Protein AF-A0A7W6BNE5-F1 (afdb_monomer_lite)

Radius of gyration: 13.15 Å; chains: 1; bounding box: 44×27×27 Å

Structure (mmCIF, N/CA/C/O backbone):
data_AF-A0A7W6BNE5-F1
#
_entry.id   AF-A0A7W6BNE5-F1
#
loop_
_atom_site.group_PDB
_atom_site.id
_atom_site.type_symbol
_atom_site.label_atom_id
_atom_site.label_alt_id
_atom_site.label_comp_id
_atom_site.label_asym_id
_atom_site.label_entity_id
_atom_site.label_seq_id
_atom_site.pdbx_PDB_ins_code
_atom_site.Cartn_x
_atom_site.Cartn_y
_atom_site.Cartn_z
_atom_site.occupancy
_atom_site.B_iso_or_equiv
_atom_site.auth_seq_id
_atom_site.auth_comp_id
_atom_site.auth_asym_id
_atom_site.auth_atom_id
_atom_site.pdbx_PDB_model_num
ATOM 1 N N . MET A 1 1 ? 15.374 9.325 -16.180 1.00 46.47 1 MET A N 1
ATOM 2 C CA . MET A 1 1 ? 15.290 8.265 -15.154 1.00 46.47 1 MET A CA 1
ATOM 3 C C . MET A 1 1 ? 13.821 8.068 -14.829 1.00 46.47 1 MET A C 1
ATOM 5 O O . MET A 1 1 ? 13.221 8.989 -14.296 1.00 46.47 1 MET A O 1
ATOM 9 N N . SER A 1 2 ? 13.219 6.948 -15.227 1.00 56.47 2 SER A N 1
ATOM 10 C CA . SER A 1 2 ? 11.827 6.647 -14.872 1.00 56.47 2 SER A CA 1
ATOM 11 C C . SER A 1 2 ? 11.728 6.504 -13.353 1.00 56.47 2 SER A C 1
ATOM 13 O O . SER A 1 2 ? 12.476 5.715 -12.772 1.00 56.47 2 SER A O 1
ATOM 15 N N . GLU A 1 3 ? 10.867 7.288 -12.697 1.00 66.62 3 GLU A N 1
ATOM 16 C CA . GLU A 1 3 ? 10.589 7.094 -11.271 1.00 66.62 3 GLU A CA 1
ATOM 17 C C . GLU A 1 3 ? 10.119 5.650 -11.066 1.00 66.62 3 GLU A C 1
ATOM 19 O O . GLU A 1 3 ? 9.180 5.191 -11.718 1.00 66.62 3 GLU A O 1
ATOM 24 N N . ARG A 1 4 ? 10.800 4.902 -10.190 1.00 80.50 4 ARG A N 1
ATOM 25 C CA . ARG A 1 4 ? 10.349 3.558 -9.824 1.00 80.50 4 ARG A CA 1
ATOM 26 C C . ARG A 1 4 ? 9.014 3.690 -9.097 1.00 80.50 4 ARG A C 1
ATOM 28 O O . ARG A 1 4 ? 8.912 4.470 -8.147 1.00 80.50 4 ARG A O 1
ATOM 35 N N . LEU A 1 5 ? 8.019 2.918 -9.530 1.00 89.50 5 LEU A N 1
ATO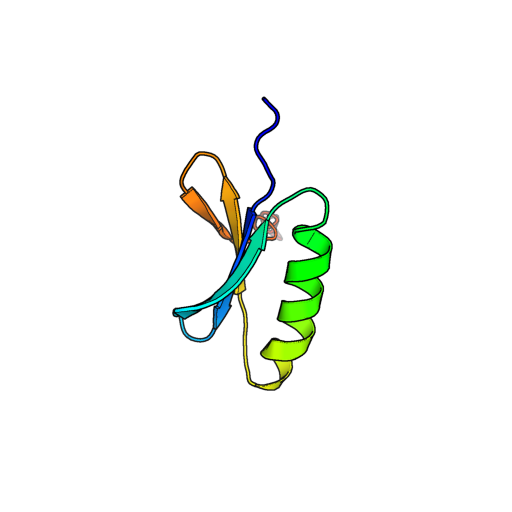M 36 C CA . LEU A 1 5 ? 6.760 2.766 -8.806 1.00 89.50 5 LEU A CA 1
ATOM 37 C C . LEU A 1 5 ? 7.060 2.190 -7.424 1.00 89.50 5 LEU A C 1
ATOM 39 O O . LEU A 1 5 ? 7.819 1.228 -7.308 1.00 89.50 5 LEU A O 1
ATOM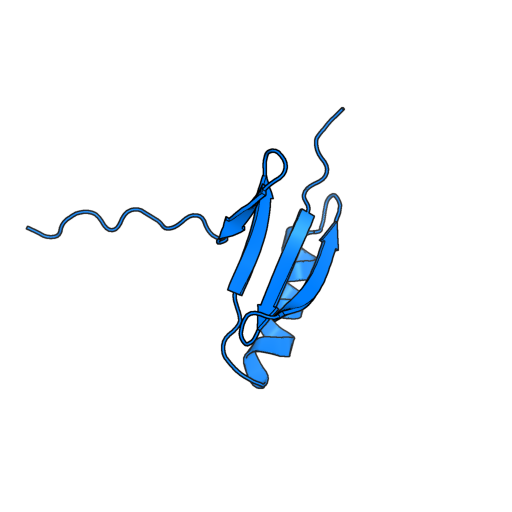 43 N N . ARG A 1 6 ? 6.493 2.802 -6.385 1.00 95.88 6 ARG A N 1
ATOM 44 C CA . ARG A 1 6 ? 6.635 2.347 -5.002 1.00 95.88 6 ARG A CA 1
ATOM 45 C C . ARG A 1 6 ? 5.289 2.425 -4.313 1.00 95.88 6 ARG A C 1
ATOM 47 O O . ARG A 1 6 ? 4.631 3.466 -4.367 1.00 95.88 6 ARG A O 1
ATOM 54 N N . PHE A 1 7 ? 4.908 1.349 -3.644 1.00 97.19 7 PHE A N 1
ATOM 55 C CA . PHE A 1 7 ? 3.682 1.279 -2.865 1.00 97.19 7 PHE A CA 1
ATOM 56 C C . PHE A 1 7 ? 3.973 0.802 -1.447 1.00 97.19 7 PHE A C 1
ATOM 58 O O . PHE A 1 7 ? 4.947 0.092 -1.197 1.00 97.19 7 PHE A O 1
ATOM 65 N N . ARG A 1 8 ? 3.098 1.178 -0.516 1.00 97.75 8 ARG A N 1
ATOM 66 C CA . ARG A 1 8 ? 3.065 0.625 0.836 1.00 97.75 8 ARG A CA 1
ATOM 67 C C . ARG A 1 8 ? 1.653 0.232 1.231 1.00 97.75 8 ARG A C 1
ATOM 69 O O . ARG A 1 8 ? 0.686 0.876 0.815 1.00 97.75 8 ARG A O 1
ATOM 76 N N . LEU A 1 9 ? 1.562 -0.784 2.073 1.00 97.62 9 LEU A N 1
ATOM 77 C CA . LEU A 1 9 ? 0.336 -1.235 2.706 1.00 97.62 9 LEU A CA 1
ATOM 78 C C . LEU A 1 9 ? 0.311 -0.717 4.141 1.00 97.62 9 LEU A C 1
ATOM 80 O O . LEU A 1 9 ? 1.317 -0.776 4.845 1.00 97.62 9 LEU A O 1
ATOM 84 N N . VAL A 1 10 ? -0.831 -0.194 4.567 1.00 97.81 10 VAL A N 1
ATOM 85 C CA . VAL A 1 10 ? -1.037 0.381 5.895 1.00 97.81 10 VAL A CA 1
ATOM 86 C C . VAL A 1 10 ? -2.208 -0.327 6.565 1.00 97.81 10 VAL A C 1
ATOM 88 O O . VAL A 1 10 ? -3.313 -0.317 6.023 1.00 97.81 10 VAL A O 1
ATOM 91 N N . GLN A 1 11 ? -1.992 -0.874 7.758 1.00 96.56 11 GLN A N 1
ATOM 92 C CA . GLN A 1 11 ? -3.015 -1.514 8.589 1.00 96.56 11 GLN A CA 1
ATOM 93 C C . GLN A 1 11 ? -2.993 -0.855 9.970 1.00 96.56 11 GLN A C 1
ATOM 95 O O . GLN A 1 11 ? -1.926 -0.621 10.530 1.00 96.56 11 GLN A O 1
ATOM 100 N N . GLY A 1 12 ? -4.149 -0.429 10.484 1.00 94.44 12 GLY A N 1
ATOM 101 C CA . GLY A 1 12 ? -4.203 0.284 11.773 1.00 94.44 12 GLY A CA 1
ATOM 102 C C . GLY A 1 12 ? -3.380 1.585 11.829 1.00 94.44 12 GLY A C 1
ATOM 103 O O . GLY A 1 12 ? -2.998 2.029 12.902 1.00 94.44 12 GLY A O 1
ATOM 104 N N . GLY A 1 13 ? -3.075 2.197 10.677 1.00 94.75 13 GLY A N 1
ATOM 105 C CA . GLY A 1 13 ? -2.223 3.393 10.591 1.00 94.75 13 GLY A CA 1
ATOM 106 C C . GLY A 1 13 ? -0.717 3.112 10.533 1.00 94.75 13 GLY A C 1
ATOM 107 O O . GLY A 1 13 ? 0.057 4.043 10.320 1.00 94.75 13 GLY A O 1
ATOM 108 N N . ILE A 1 14 ? -0.305 1.848 10.634 1.00 95.50 14 ILE A N 1
ATOM 109 C CA . ILE A 1 14 ? 1.096 1.423 10.615 1.00 95.50 14 ILE A CA 1
ATOM 110 C C . ILE A 1 14 ? 1.427 0.835 9.233 1.00 95.50 14 ILE A C 1
ATOM 112 O O . ILE A 1 14 ? 0.645 0.036 8.713 1.00 95.50 14 ILE A O 1
ATOM 116 N N . PRO A 1 15 ? 2.545 1.224 8.594 1.00 97.06 15 PRO A N 1
ATOM 117 C CA . PRO A 1 15 ? 3.039 0.540 7.405 1.00 97.06 15 PRO A CA 1
ATOM 118 C C . PRO A 1 15 ? 3.442 -0.902 7.731 1.00 97.06 15 PRO A C 1
ATOM 120 O O . PRO A 1 15 ? 4.274 -1.119 8.607 1.00 97.06 15 PRO A O 1
ATOM 123 N N . VAL A 1 16 ? 2.864 -1.867 7.021 1.00 97.00 16 VAL A N 1
ATOM 124 C CA . VAL A 1 16 ? 3.085 -3.305 7.264 1.00 97.00 16 VAL A CA 1
ATOM 125 C C . VAL A 1 16 ? 3.779 -4.019 6.103 1.00 97.00 16 VAL A C 1
ATOM 127 O O . VAL A 1 16 ? 4.362 -5.076 6.309 1.00 97.00 16 VAL A O 1
ATOM 130 N N . ALA A 1 17 ? 3.759 -3.442 4.897 1.00 96.94 17 ALA A N 1
ATOM 131 C CA . ALA A 1 17 ? 4.454 -3.977 3.726 1.00 96.94 17 ALA A CA 1
ATOM 132 C C . ALA A 1 17 ? 4.818 -2.866 2.727 1.00 96.94 17 ALA A C 1
ATOM 134 O O . ALA A 1 17 ? 4.150 -1.829 2.667 1.00 96.94 17 ALA A O 1
ATOM 135 N N . TRP A 1 18 ? 5.844 -3.112 1.909 1.00 97.38 18 TRP A N 1
ATOM 136 C CA . TRP A 1 18 ? 6.298 -2.237 0.823 1.00 97.38 18 TRP A CA 1
ATOM 137 C C . TRP A 1 18 ? 6.562 -3.049 -0.443 1.00 97.38 18 TRP A C 1
ATOM 139 O O . TRP A 1 18 ? 6.859 -4.238 -0.374 1.00 97.38 18 TRP A O 1
ATOM 149 N N . SER A 1 19 ? 6.471 -2.393 -1.594 1.00 97.00 19 SER A N 1
ATOM 150 C CA . SER A 1 19 ? 6.832 -2.963 -2.896 1.00 97.00 19 SER A CA 1
ATOM 151 C C . SER A 1 19 ? 7.405 -1.870 -3.790 1.00 97.00 19 SER A C 1
ATOM 153 O O . SER A 1 19 ? 6.949 -0.720 -3.748 1.00 97.00 19 SER A O 1
ATOM 155 N N . GLU A 1 20 ? 8.412 -2.210 -4.590 1.00 95.25 20 GLU A N 1
ATOM 156 C CA . GLU A 1 20 ? 9.095 -1.264 -5.469 1.00 95.25 20 GLU A CA 1
ATOM 157 C C . GLU A 1 20 ? 9.478 -1.909 -6.804 1.00 95.25 20 GLU A C 1
ATOM 159 O O . GLU A 1 20 ? 9.861 -3.072 -6.864 1.00 95.25 20 GLU A O 1
ATOM 164 N N . GLY A 1 21 ? 9.433 -1.128 -7.886 1.00 92.81 21 GLY A N 1
ATOM 165 C CA . GLY A 1 21 ? 9.851 -1.570 -9.216 1.00 92.81 21 GLY A CA 1
ATOM 166 C C . GLY A 1 21 ? 8.694 -1.867 -10.178 1.00 92.81 21 GLY A C 1
ATOM 167 O O . GLY A 1 21 ? 7.560 -1.449 -9.939 1.00 92.81 21 GLY A O 1
ATOM 168 N N . PRO A 1 22 ? 8.969 -2.546 -11.307 1.00 91.25 22 PRO A N 1
ATOM 169 C CA . PRO A 1 22 ? 8.006 -2.699 -12.402 1.00 91.25 22 PRO A CA 1
ATOM 170 C C . PRO A 1 22 ? 6.728 -3.456 -12.021 1.00 91.25 22 PRO A C 1
ATOM 172 O O . PRO A 1 22 ? 5.685 -3.216 -12.616 1.00 91.25 22 PRO A O 1
ATOM 175 N N . ARG A 1 23 ? 6.810 -4.348 -11.026 1.00 93.94 23 ARG A N 1
ATOM 176 C CA . ARG A 1 23 ? 5.699 -5.185 -10.542 1.00 93.94 23 ARG A CA 1
ATOM 177 C C . ARG A 1 23 ? 5.164 -4.760 -9.176 1.00 93.94 23 ARG A C 1
ATOM 179 O O . ARG A 1 23 ? 4.384 -5.488 -8.572 1.00 93.94 23 ARG A O 1
ATOM 186 N N . ALA A 1 24 ? 5.548 -3.574 -8.699 1.00 94.81 24 ALA A N 1
ATOM 187 C CA . ALA A 1 24 ? 5.179 -3.108 -7.364 1.00 94.81 24 ALA A CA 1
ATOM 188 C C . ALA A 1 24 ? 3.655 -3.092 -7.144 1.00 94.81 24 ALA A C 1
ATOM 190 O O . ALA A 1 24 ? 3.174 -3.375 -6.053 1.00 94.81 24 ALA A O 1
ATOM 191 N N . TYR A 1 25 ? 2.880 -2.810 -8.194 1.00 94.06 25 TYR A N 1
ATOM 192 C CA . TYR A 1 25 ? 1.424 -2.869 -8.107 1.00 94.06 25 TYR A CA 1
ATOM 193 C C . TYR A 1 25 ? 0.903 -4.296 -7.860 1.00 94.06 25 TYR A C 1
ATOM 195 O O . TYR A 1 25 ? 0.130 -4.505 -6.929 1.00 94.06 25 TYR A O 1
ATOM 203 N N . ASP A 1 26 ? 1.350 -5.285 -8.636 1.00 96.06 26 ASP A N 1
ATOM 204 C CA . ASP A 1 26 ? 0.911 -6.678 -8.464 1.00 96.06 26 ASP A CA 1
ATOM 205 C C . ASP A 1 26 ? 1.283 -7.208 -7.073 1.00 96.06 26 ASP A C 1
ATOM 207 O O . ASP A 1 26 ? 0.472 -7.839 -6.395 1.00 96.06 26 ASP A O 1
ATOM 211 N N . GLU A 1 27 ? 2.504 -6.905 -6.628 1.00 97.56 27 GLU A N 1
ATOM 212 C CA . GLU A 1 27 ? 3.012 -7.309 -5.317 1.00 97.56 27 GLU A CA 1
ATOM 213 C C . GLU A 1 27 ? 2.211 -6.675 -4.175 1.00 97.56 27 GLU A C 1
ATOM 215 O O . GLU A 1 27 ? 1.797 -7.379 -3.252 1.00 97.56 27 GLU A O 1
ATOM 220 N N . ILE A 1 28 ? 1.926 -5.364 -4.233 1.00 97.56 28 ILE A N 1
ATOM 221 C CA . ILE A 1 28 ? 1.158 -4.718 -3.160 1.00 97.56 28 ILE A CA 1
ATOM 222 C C . ILE A 1 28 ? -0.292 -5.186 -3.123 1.00 97.56 28 ILE A C 1
ATOM 224 O O . ILE A 1 28 ? -0.875 -5.263 -2.042 1.00 97.56 28 ILE A O 1
ATOM 228 N N . MET A 1 29 ? -0.873 -5.521 -4.277 1.00 96.81 29 MET A N 1
ATOM 229 C CA . MET A 1 29 ? -2.211 -6.104 -4.346 1.00 96.81 29 MET A CA 1
ATOM 230 C C . MET A 1 29 ? -2.226 -7.510 -3.745 1.00 96.81 29 MET A C 1
ATOM 232 O O . MET A 1 29 ? -3.129 -7.823 -2.971 1.00 96.81 29 MET A O 1
ATOM 236 N N . HIS A 1 30 ? -1.208 -8.330 -4.023 1.00 97.00 30 HIS A N 1
ATOM 237 C CA . HIS A 1 30 ? -1.047 -9.633 -3.378 1.00 97.00 30 HIS A CA 1
ATOM 238 C C . HIS A 1 30 ? -0.969 -9.499 -1.848 1.00 97.00 30 HIS A C 1
ATOM 240 O O . HIS A 1 30 ? -1.737 -10.149 -1.138 1.00 97.00 30 HIS A O 1
ATOM 246 N N . TYR A 1 31 ? -0.130 -8.595 -1.327 1.00 97.31 31 TYR A N 1
ATOM 247 C CA . TYR A 1 31 ? -0.060 -8.338 0.116 1.00 97.31 31 TYR A CA 1
ATOM 248 C C . TYR A 1 31 ? -1.375 -7.808 0.687 1.00 97.31 31 TYR A C 1
ATOM 250 O O . TYR A 1 31 ? -1.778 -8.225 1.769 1.00 97.31 31 TYR A O 1
ATOM 258 N N . ALA A 1 32 ? -2.075 -6.926 -0.029 1.00 96.88 32 ALA A N 1
ATOM 259 C CA . ALA A 1 32 ? -3.371 -6.427 0.411 1.00 96.88 32 ALA A CA 1
ATOM 260 C C . ALA A 1 32 ? -4.381 -7.566 0.598 1.00 96.88 32 ALA A C 1
ATOM 262 O O . ALA A 1 32 ? -5.073 -7.581 1.611 1.00 96.88 32 ALA A O 1
ATOM 263 N N . VAL A 1 33 ? -4.425 -8.541 -0.318 1.00 96.81 33 VAL A N 1
ATOM 264 C CA . VAL A 1 33 ? -5.301 -9.719 -0.197 1.00 96.81 33 VAL A CA 1
ATOM 265 C C . VAL A 1 33 ? -4.965 -10.528 1.054 1.00 96.81 33 VAL A C 1
ATOM 267 O O . VAL A 1 33 ? -5.875 -10.870 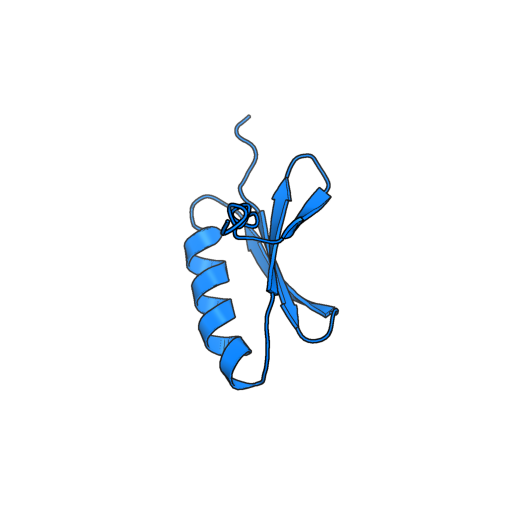1.805 1.00 96.81 33 VAL A O 1
ATOM 270 N N . VAL A 1 34 ? -3.680 -10.784 1.314 1.00 96.69 34 VAL A N 1
ATOM 271 C CA . VAL A 1 34 ? -3.235 -11.551 2.489 1.00 96.69 34 VAL A CA 1
ATOM 272 C C . VAL A 1 34 ? -3.578 -10.820 3.791 1.00 96.69 34 VAL A C 1
ATOM 274 O O . VAL A 1 34 ? -4.293 -11.356 4.627 1.00 96.69 34 VAL A O 1
ATOM 277 N N . TYR A 1 35 ? -3.145 -9.568 3.944 1.00 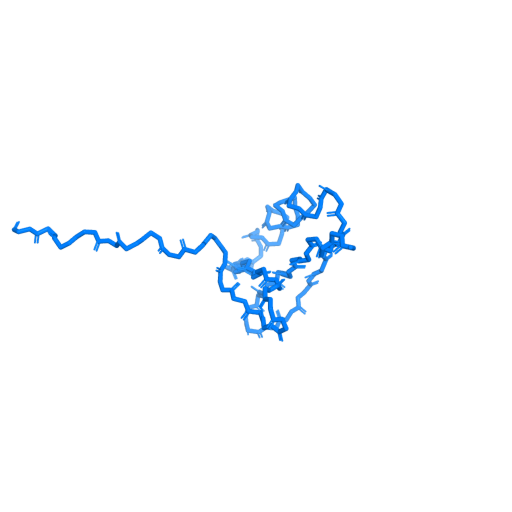95.12 35 TYR A N 1
ATOM 278 C CA . TYR A 1 35 ? -3.312 -8.816 5.195 1.00 95.12 35 TYR A CA 1
ATOM 279 C C . TYR A 1 35 ? -4.755 -8.369 5.446 1.00 95.12 35 TYR A C 1
ATOM 281 O O . TYR A 1 35 ? -5.137 -8.145 6.594 1.00 95.12 35 TYR A O 1
ATOM 289 N N . SER A 1 36 ? -5.576 -8.241 4.396 1.00 95.69 36 SER A N 1
ATOM 290 C CA . SER A 1 36 ? -6.995 -7.897 4.556 1.00 95.69 36 SER A CA 1
ATOM 291 C C . SER A 1 36 ? -7.795 -8.945 5.333 1.00 95.69 36 SER A C 1
ATOM 293 O O . SER A 1 36 ? -8.867 -8.623 5.841 1.00 95.69 36 SER A O 1
ATOM 295 N N . GLN A 1 37 ? -7.264 -10.167 5.464 1.00 95.00 37 GLN A N 1
ATOM 296 C CA . GLN A 1 37 ? -7.870 -11.245 6.248 1.00 95.00 37 GLN A CA 1
ATOM 297 C C . GLN A 1 37 ? -7.888 -10.922 7.748 1.00 95.00 37 GLN A C 1
ATOM 299 O O . GLN A 1 37 ? -8.851 -11.259 8.431 1.00 95.00 37 GLN A O 1
ATOM 304 N N . ASP A 1 38 ? -6.878 -10.192 8.230 1.00 95.06 38 ASP A N 1
ATOM 305 C CA . ASP A 1 38 ? -6.737 -9.815 9.641 1.00 95.06 38 ASP A CA 1
ATOM 306 C C . ASP A 1 38 ? -7.394 -8.463 9.964 1.00 95.06 38 ASP A C 1
ATOM 308 O O . ASP A 1 38 ? -7.502 -8.061 11.124 1.00 95.06 38 ASP A O 1
ATOM 312 N N . GLY A 1 39 ? -7.838 -7.727 8.942 1.00 93.50 39 GLY A N 1
ATOM 313 C CA . GLY A 1 39 ? -8.571 -6.479 9.106 1.00 93.50 39 GLY A CA 1
ATOM 314 C C . GLY A 1 39 ? -8.343 -5.467 7.982 1.00 93.50 39 GLY A C 1
ATOM 315 O O . GLY A 1 39 ? -7.597 -5.718 7.039 1.00 93.50 39 GLY A O 1
ATOM 316 N N . PRO A 1 40 ? -8.961 -4.276 8.068 1.00 95.81 40 PRO A N 1
ATOM 317 C CA . PRO A 1 40 ? -8.922 -3.291 6.994 1.00 95.81 40 PRO A CA 1
ATOM 318 C C . PRO A 1 40 ? -7.509 -2.786 6.683 1.00 95.81 40 PRO A C 1
ATOM 320 O O . PRO A 1 40 ? -6.794 -2.296 7.561 1.00 95.81 40 PRO A O 1
ATOM 323 N N . VAL A 1 41 ? -7.156 -2.801 5.399 1.00 97.06 41 VAL A N 1
ATOM 324 C CA . VAL A 1 41 ? -5.881 -2.290 4.883 1.00 97.06 41 VAL A CA 1
ATOM 325 C C . VAL A 1 41 ? -6.090 -1.094 3.953 1.00 97.06 41 VAL A C 1
ATOM 327 O O . VAL A 1 41 ? -7.151 -0.913 3.355 1.00 97.06 41 VAL A O 1
ATOM 330 N N . LYS A 1 42 ? -5.065 -0.251 3.824 1.00 96.88 42 LYS A N 1
ATOM 331 C CA . LYS A 1 42 ? -5.010 0.872 2.880 1.00 96.88 42 LYS A CA 1
ATOM 332 C C . LYS A 1 42 ? -3.735 0.776 2.061 1.00 96.88 42 LYS A C 1
ATOM 334 O O . LYS A 1 42 ? -2.657 0.624 2.627 1.00 96.88 42 LYS A O 1
ATOM 339 N N . ILE A 1 43 ? -3.843 0.941 0.749 1.00 96.94 43 ILE A N 1
ATOM 340 C CA . ILE A 1 43 ? -2.680 1.038 -0.134 1.00 96.94 43 ILE A CA 1
ATOM 341 C C . ILE A 1 43 ? -2.337 2.517 -0.314 1.00 96.94 43 ILE A C 1
ATOM 343 O O . ILE A 1 43 ? -3.219 3.379 -0.392 1.00 96.94 43 ILE A O 1
ATOM 347 N N . GLN A 1 44 ? -1.046 2.828 -0.354 1.00 97.19 44 GLN A N 1
ATOM 348 C CA . GLN A 1 44 ? -0.553 4.153 -0.701 1.00 97.19 44 GLN A CA 1
ATOM 349 C C . GLN A 1 44 ? 0.550 4.060 -1.750 1.00 97.19 44 GLN A C 1
ATOM 351 O O . GLN A 1 44 ? 1.450 3.237 -1.617 1.00 97.19 44 GLN A O 1
ATOM 356 N N . ALA A 1 45 ? 0.501 4.927 -2.757 1.00 95.69 45 ALA A N 1
ATOM 357 C CA . ALA A 1 45 ? 1.549 5.096 -3.758 1.00 95.69 45 ALA A CA 1
ATOM 358 C C . ALA A 1 45 ? 2.503 6.223 -3.334 1.00 95.69 45 ALA A C 1
ATOM 360 O O . ALA A 1 45 ? 2.074 7.226 -2.753 1.00 95.69 45 ALA A O 1
ATOM 361 N N . HIS A 1 46 ? 3.796 6.068 -3.603 1.00 94.88 46 HIS A N 1
ATOM 362 C CA . HIS A 1 46 ? 4.777 7.128 -3.401 1.00 94.88 46 HIS A CA 1
ATOM 363 C C . HIS A 1 46 ? 4.902 7.969 -4.670 1.00 94.88 46 HIS A C 1
ATOM 365 O O . HIS A 1 46 ? 5.563 7.583 -5.632 1.00 94.88 46 HIS A O 1
ATOM 371 N N . GLU A 1 47 ? 4.299 9.150 -4.648 1.00 90.50 47 GLU A N 1
ATOM 372 C CA . GLU A 1 47 ? 4.258 10.070 -5.779 1.00 90.50 47 GLU A CA 1
ATOM 373 C C . GLU A 1 47 ? 4.893 11.398 -5.375 1.00 90.50 47 GLU A C 1
ATOM 375 O O . GLU A 1 47 ? 4.481 12.020 -4.388 1.00 90.50 47 GLU A O 1
ATOM 380 N N . ARG A 1 48 ? 5.881 11.868 -6.148 1.00 87.31 48 ARG A N 1
ATOM 381 C CA . ARG A 1 48 ? 6.526 13.180 -5.946 1.00 87.31 48 ARG A CA 1
ATOM 382 C C . ARG A 1 48 ? 7.008 13.397 -4.500 1.00 87.31 48 ARG A C 1
ATOM 384 O O . ARG A 1 48 ? 6.745 14.437 -3.895 1.00 87.31 48 ARG A O 1
ATOM 391 N N . GLY A 1 49 ? 7.650 12.381 -3.920 1.00 89.31 49 GLY A N 1
ATOM 392 C CA . GLY A 1 49 ? 8.187 12.436 -2.553 1.00 89.31 49 GLY A CA 1
ATOM 393 C C . GLY A 1 49 ? 7.152 12.302 -1.430 1.00 89.31 49 GLY A C 1
ATOM 394 O O . GLY A 1 49 ? 7.490 12.535 -0.271 1.00 89.31 49 GLY A O 1
ATOM 395 N N . LYS A 1 50 ? 5.885 11.986 -1.737 1.00 92.94 50 LYS A N 1
ATOM 396 C CA . LYS A 1 50 ? 4.813 11.864 -0.738 1.00 92.94 50 LYS A CA 1
ATOM 397 C C . LYS A 1 50 ? 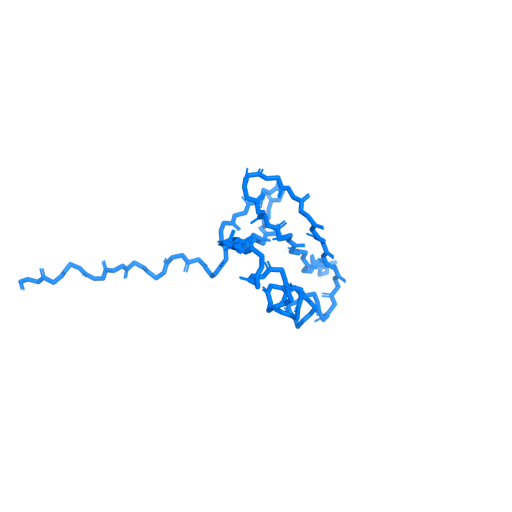4.026 10.572 -0.919 1.00 92.94 50 LYS A C 1
ATOM 399 O O . LYS A 1 50 ? 3.684 10.189 -2.032 1.00 92.94 50 LYS A O 1
ATOM 404 N N . TRP A 1 51 ? 3.668 9.942 0.196 1.00 94.75 51 TRP A N 1
ATOM 405 C CA . TRP A 1 51 ? 2.744 8.810 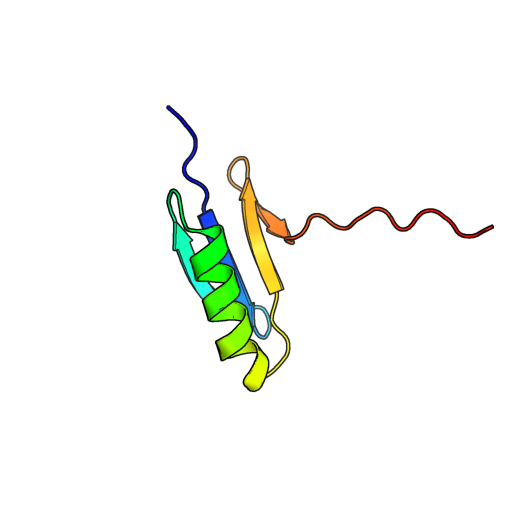0.212 1.00 94.75 51 TRP A CA 1
ATOM 406 C C . TRP A 1 51 ? 1.301 9.299 0.081 1.00 94.75 51 TRP A C 1
ATOM 408 O O . TRP A 1 51 ? 0.838 10.100 0.896 1.00 94.75 51 TRP A O 1
ATOM 418 N N . ARG A 1 52 ? 0.586 8.819 -0.937 1.00 94.38 52 ARG A N 1
ATOM 419 C CA . ARG A 1 52 ? -0.798 9.202 -1.242 1.00 94.38 52 ARG A CA 1
ATOM 420 C C . ARG A 1 52 ? -1.704 7.974 -1.301 1.00 94.38 52 ARG A C 1
ATOM 422 O O . ARG A 1 52 ? -1.233 6.923 -1.718 1.00 94.38 52 ARG A O 1
ATOM 429 N N . PRO A 1 53 ? -2.984 8.071 -0.898 1.00 94.06 53 PRO A N 1
ATOM 430 C CA . PRO A 1 53 ? -3.929 6.959 -1.004 1.00 94.06 53 PRO A CA 1
ATOM 431 C C . PRO A 1 53 ? -4.048 6.414 -2.430 1.00 94.06 53 PRO A C 1
ATOM 433 O O . PRO A 1 53 ? -4.133 7.197 -3.376 1.00 94.06 53 PRO A O 1
ATOM 436 N N . TRP A 1 54 ? -4.106 5.089 -2.549 1.00 90.62 54 TRP A N 1
ATOM 437 C CA . TRP A 1 54 ? -4.312 4.369 -3.801 1.00 90.62 54 TRP A CA 1
ATOM 438 C C . TRP A 1 54 ? -5.503 3.391 -3.682 1.00 90.62 54 TRP A C 1
ATOM 440 O O . TRP A 1 54 ? -5.605 2.711 -2.658 1.00 90.62 54 TRP A O 1
ATOM 450 N N . PRO A 1 55 ? -6.384 3.279 -4.695 1.00 86.94 55 PRO A N 1
ATOM 451 C CA . PRO A 1 55 ? -6.448 4.142 -5.873 1.00 86.94 55 PRO A CA 1
ATOM 452 C C . PRO A 1 55 ? -6.736 5.602 -5.476 1.00 86.94 55 PRO A C 1
ATOM 454 O O . PRO A 1 55 ? -7.344 5.843 -4.423 1.00 86.94 55 PRO A O 1
ATOM 457 N N . PRO A 1 56 ? -6.279 6.594 -6.267 1.00 76.19 56 PRO A N 1
ATOM 458 C CA . PRO A 1 56 ? -6.660 7.981 -6.041 1.00 76.19 56 PRO A CA 1
ATOM 459 C C . PRO A 1 56 ? -8.185 8.019 -6.027 1.00 76.19 56 PRO A C 1
ATOM 461 O O . PRO A 1 56 ? -8.817 7.458 -6.922 1.00 76.19 56 PRO A O 1
ATOM 464 N N . ARG A 1 57 ? -8.780 8.589 -4.970 1.00 71.62 57 ARG A N 1
ATOM 465 C CA . ARG A 1 57 ? -10.240 8.596 -4.817 1.00 71.62 57 ARG A CA 1
ATOM 466 C C . ARG A 1 57 ? -10.848 9.080 -6.131 1.00 71.62 57 ARG A C 1
ATOM 468 O O . ARG A 1 57 ? -10.610 10.226 -6.514 1.00 71.62 57 ARG A O 1
ATOM 475 N N . LEU A 1 58 ? -11.631 8.228 -6.791 1.00 58.22 58 LEU A N 1
ATOM 476 C CA . LEU A 1 58 ? -12.566 8.692 -7.804 1.00 58.22 58 LEU A CA 1
ATOM 477 C C . LEU A 1 58 ? -13.409 9.756 -7.100 1.00 58.22 58 LEU A C 1
ATOM 479 O O . LEU A 1 58 ? -14.013 9.475 -6.058 1.00 58.22 58 LEU A O 1
ATOM 483 N N . ARG A 1 59 ? -13.356 11.005 -7.582 1.00 50.34 59 ARG A N 1
ATOM 484 C CA . ARG A 1 59 ? -14.309 12.039 -7.171 1.00 50.34 59 ARG A CA 1
ATOM 485 C C . ARG A 1 59 ? -15.679 11.385 -7.314 1.00 50.34 59 ARG A C 1
ATOM 487 O O . ARG A 1 59 ? -16.062 11.047 -8.427 1.00 50.34 59 ARG A O 1
ATOM 494 N N . LYS A 1 60 ? -16.375 11.145 -6.203 1.00 50.97 60 LYS A N 1
ATOM 495 C CA . LYS A 1 60 ? -17.794 10.819 -6.279 1.00 50.97 60 LYS A CA 1
ATOM 496 C C . LYS A 1 60 ? -18.431 12.038 -6.935 1.00 50.97 60 LYS A C 1
ATOM 498 O O . LYS A 1 60 ? -18.330 13.134 -6.380 1.00 50.97 60 LYS A O 1
ATOM 503 N N . GLU A 1 61 ? -18.943 11.875 -8.148 1.00 54.62 61 GLU A N 1
ATOM 504 C CA . GLU A 1 61 ? -19.783 12.891 -8.771 1.00 54.62 61 GLU A CA 1
ATOM 505 C C . GLU A 1 61 ? -20.905 13.237 -7.782 1.00 54.62 61 GLU A C 1
ATOM 507 O O . GLU A 1 61 ? -21.400 12.338 -7.091 1.00 54.62 61 GLU A O 1
ATOM 512 N N . PRO A 1 62 ? -21.265 14.521 -7.626 1.00 56.91 62 PRO A N 1
ATOM 513 C CA . PRO A 1 62 ? -22.402 14.879 -6.801 1.00 56.91 62 PRO A CA 1
ATOM 514 C C . PRO A 1 62 ? -23.646 14.276 -7.457 1.00 56.91 62 PRO A C 1
ATOM 516 O O . PRO A 1 62 ? -24.037 14.683 -8.547 1.00 56.91 62 PRO A O 1
ATOM 519 N N . THR A 1 63 ? -24.231 13.267 -6.816 1.00 55.84 63 THR A N 1
ATOM 520 C CA . THR A 1 63 ? -25.580 12.805 -7.142 1.00 55.84 63 THR A CA 1
ATOM 521 C C . THR A 1 63 ? -26.520 13.977 -6.860 1.00 55.84 63 THR A C 1
ATOM 523 O O . THR A 1 63 ? -26.571 14.440 -5.718 1.00 55.84 63 THR A O 1
ATOM 526 N N . GLN A 1 64 ? -27.141 14.515 -7.916 1.00 52.97 64 GLN A N 1
ATOM 527 C CA . GLN A 1 64 ? -28.251 15.467 -7.807 1.00 52.97 64 GLN A CA 1
ATOM 528 C C . GLN A 1 64 ? -29.473 14.794 -7.188 1.00 52.97 64 GLN A C 1
ATOM 530 O O . GLN A 1 64 ? -29.642 13.573 -7.418 1.00 52.97 64 GLN A O 1
#

Organism: NCBI:txid870476

Secondary structure (DSSP, 8-state):
-PPPPEEEEEETTEEEEEEESTTHHHHHHHHHHHHTTTS-EEEEEEETTEEEEESPPP------

pLDDT: mean 87.88, std 15.07, range [46.47, 97.81]

Sequence (64 aa):
MSERLRFRLVQGGIPVAWSEGPRAYDEIMHYAVVYSQDGPVKIQAHERGKWRPWPPRLRKEPTQ

Foldseek 3Di:
DPPWKKKFKADPNHTDDIATHDCRVVVVVVVCVVCCVVHDMWMWICDPNDTHTPPPDDPPDPDD